Protein AF-A0A3D0RKP7-F1 (afdb_monomer)

Secondary structure (DSSP, 8-state):
-TT--TT-------TTS-HHHH-S-----TTS-HHHHHHHHHTT-PPPSSSS-S---PPPPTT--

Solvent-accessible surface area (backbone atoms only — not comparable to full-atom values): 4837 Å² total; per-resid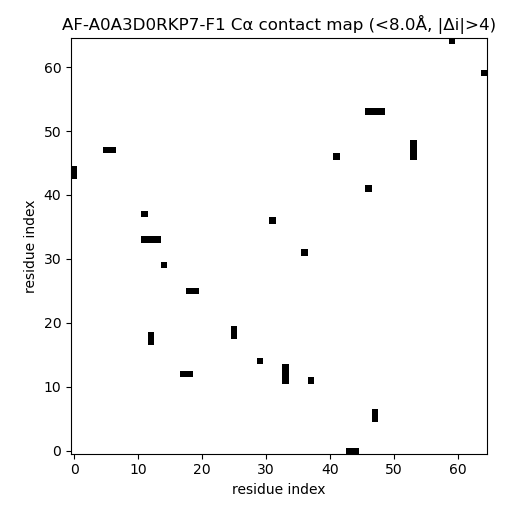ue (Å²): 113,94,83,61,59,94,90,64,83,87,84,86,68,58,97,82,49,64,54,81,83,77,40,93,80,76,84,89,58,90,92,57,55,68,69,63,51,50,56,60,46,58,77,78,48,83,72,60,83,88,50,98,67,70,76,86,77,85,78,75,60,94,89,67,132

Foldseek 3Di:
DVPDDPPDDDDPDDPPDPDVVVDPDDDDDPVDDSVVVVVVCCVPDDFDPVDPDRDDDDDDDVPDD

Radius of gyration: 13.48 Å; Cα contacts (8 Å, |Δi|>4): 19; chains: 1; bounding box: 34×26×26 Å

Sequence (65 aa):
LMEMGHGDEIVLGDANFPGCSLSTNVIRADGLSGAVLLKAILELFPLDTYSEHSVFLMEVTPGDD

pLDDT: mean 95.8, std 4.79, range [62.78, 98.19]

Structure (mmCIF, N/CA/C/O backbone):
data_AF-A0A3D0RKP7-F1
#
_entry.id   AF-A0A3D0RKP7-F1
#
loop_
_atom_site.group_PDB
_atom_site.id
_atom_site.type_symbol
_atom_site.label_atom_id
_atom_site.label_alt_id
_atom_site.label_comp_id
_atom_site.label_asym_id
_atom_site.label_entity_id
_atom_site.label_seq_id
_atom_site.pdbx_PDB_ins_code
_atom_site.Cartn_x
_atom_site.Cartn_y
_atom_site.Cartn_z
_atom_site.occupancy
_atom_site.B_iso_or_equiv
_atom_site.auth_seq_id
_atom_site.auth_comp_id
_atom_site.auth_asym_id
_atom_site.auth_atom_id
_atom_site.pdbx_PDB_model_num
ATOM 1 N N . LEU A 1 1 ? -10.146 -7.369 2.175 1.00 94.38 1 LEU A N 1
ATOM 2 C CA . LEU A 1 1 ? -11.027 -6.183 2.298 1.00 94.38 1 LEU A CA 1
ATOM 3 C C . LEU A 1 1 ? -12.122 -6.413 3.330 1.00 94.38 1 LEU A C 1
ATOM 5 O O . LEU A 1 1 ? -12.074 -5.758 4.348 1.00 94.38 1 LEU A O 1
ATOM 9 N N . MET A 1 2 ? -13.056 -7.351 3.130 1.00 97.12 2 MET A N 1
ATOM 10 C CA . MET A 1 2 ? -14.219 -7.507 4.033 1.00 97.12 2 MET A CA 1
ATOM 11 C C . MET A 1 2 ? -13.889 -7.914 5.481 1.00 97.12 2 MET A C 1
ATOM 13 O O . MET A 1 2 ? -14.731 -7.766 6.356 1.00 97.12 2 MET A O 1
ATOM 17 N N . GLU A 1 3 ? -12.695 -8.447 5.730 1.00 97.44 3 GLU A N 1
ATOM 18 C CA . GLU A 1 3 ? -12.205 -8.761 7.079 1.00 97.44 3 GLU A CA 1
ATOM 19 C C . GLU A 1 3 ? -11.499 -7.584 7.773 1.00 97.44 3 GLU A C 1
ATOM 21 O O . GLU A 1 3 ? -11.235 -7.674 8.966 1.00 97.44 3 GLU A O 1
ATOM 26 N N . MET A 1 4 ? -11.190 -6.503 7.041 1.00 97.75 4 MET A N 1
ATOM 27 C CA . MET A 1 4 ? -10.509 -5.327 7.587 1.00 97.75 4 MET A CA 1
ATOM 28 C C . MET A 1 4 ? -11.488 -4.480 8.405 1.00 97.75 4 MET A C 1
ATOM 30 O O . MET A 1 4 ? -12.614 -4.219 7.973 1.00 97.75 4 MET A O 1
ATOM 34 N N . GLY A 1 5 ? -11.047 -4.055 9.583 1.00 96.69 5 GLY A N 1
ATOM 35 C CA . GLY A 1 5 ? -11.770 -3.183 10.494 1.00 96.69 5 GLY A CA 1
ATOM 36 C C . GLY A 1 5 ? -11.397 -1.707 10.352 1.00 96.69 5 GLY A C 1
ATOM 37 O O . GLY A 1 5 ? -10.628 -1.293 9.488 1.00 96.69 5 GLY A O 1
ATOM 38 N N . HIS A 1 6 ? -11.966 -0.890 11.237 1.00 95.69 6 HIS A N 1
ATOM 39 C CA . HIS A 1 6 ? -11.620 0.525 11.330 1.00 95.69 6 HIS A CA 1
ATOM 40 C C . HIS A 1 6 ? -10.167 0.696 11.794 1.00 95.69 6 HIS A C 1
ATOM 42 O O . HIS A 1 6 ? -9.781 0.133 12.817 1.00 95.69 6 HIS A O 1
ATOM 48 N N . GLY A 1 7 ? -9.394 1.485 11.047 1.00 94.38 7 GLY A N 1
ATOM 49 C CA . GLY A 1 7 ? -7.973 1.720 11.304 1.00 94.38 7 GLY A CA 1
ATOM 50 C C . GLY A 1 7 ? -7.029 0.677 10.698 1.00 94.38 7 GLY A C 1
ATOM 51 O O . GLY A 1 7 ? -5.820 0.867 10.777 1.00 94.38 7 GLY A O 1
ATOM 52 N N . ASP A 1 8 ? -7.540 -0.392 10.075 1.00 97.12 8 ASP A N 1
ATOM 53 C CA . ASP A 1 8 ? -6.690 -1.312 9.317 1.00 97.12 8 ASP A CA 1
ATOM 54 C C . ASP A 1 8 ? -6.210 -0.662 8.014 1.00 97.12 8 ASP A C 1
ATOM 56 O O . ASP A 1 8 ? -6.959 0.023 7.312 1.00 97.12 8 ASP A O 1
ATOM 60 N N . GLU A 1 9 ? -4.961 -0.943 7.651 1.00 97.06 9 GLU A N 1
ATOM 61 C CA . GLU A 1 9 ? -4.292 -0.341 6.500 1.00 97.06 9 GLU A CA 1
ATOM 62 C C . GLU A 1 9 ? -3.994 -1.374 5.407 1.00 97.06 9 GLU A C 1
ATOM 64 O O . GLU A 1 9 ? -3.778 -2.561 5.663 1.00 97.06 9 GLU A O 1
ATOM 69 N N . ILE A 1 10 ? -3.954 -0.912 4.156 1.00 97.69 10 ILE A N 1
ATOM 70 C CA . ILE A 1 10 ? -3.530 -1.705 3.000 1.00 97.69 10 ILE A CA 1
ATOM 71 C C . ILE A 1 10 ? -2.533 -0.907 2.163 1.00 97.69 10 ILE A C 1
ATOM 73 O O . ILE A 1 10 ? -2.751 0.263 1.856 1.00 97.69 10 ILE A O 1
ATOM 77 N N . VAL A 1 11 ? -1.447 -1.563 1.755 1.00 98.06 11 VAL A N 1
ATOM 78 C CA . VAL A 1 11 ? -0.422 -0.972 0.889 1.00 98.06 11 VAL A CA 1
ATOM 79 C C . VAL A 1 11 ? -0.637 -1.425 -0.551 1.00 98.06 11 VAL A C 1
ATOM 81 O O . VAL A 1 11 ? -0.650 -2.622 -0.839 1.00 98.06 11 VAL A O 1
ATOM 84 N N . LEU A 1 12 ? -0.748 -0.464 -1.470 1.00 97.94 12 LEU A N 1
ATOM 85 C CA . LEU A 1 12 ? -0.664 -0.716 -2.909 1.00 97.94 12 LEU A CA 1
ATOM 86 C C . LEU A 1 12 ? 0.783 -0.514 -3.365 1.00 97.94 12 LEU A C 1
ATOM 88 O O . LEU A 1 12 ? 1.176 0.586 -3.744 1.00 97.94 12 LEU A O 1
ATOM 92 N N . GLY A 1 13 ? 1.582 -1.577 -3.276 1.00 97.31 13 GLY A N 1
ATOM 93 C CA . GLY A 1 13 ? 2.983 -1.558 -3.695 1.00 97.31 13 GLY A CA 1
ATOM 94 C C . GLY A 1 13 ? 3.129 -1.554 -5.217 1.00 97.31 13 GLY A C 1
ATOM 95 O O . GLY A 1 13 ? 2.406 -2.268 -5.914 1.00 97.31 13 GLY A O 1
ATOM 96 N N . ASP A 1 14 ? 4.077 -0.769 -5.729 1.00 97.06 14 ASP A N 1
ATOM 97 C CA . ASP A 1 14 ? 4.488 -0.861 -7.129 1.00 97.06 14 ASP A CA 1
ATOM 98 C C . ASP A 1 14 ? 5.330 -2.128 -7.394 1.00 97.06 14 ASP A C 1
ATOM 100 O O . ASP A 1 14 ? 5.576 -2.945 -6.504 1.00 97.06 14 ASP A O 1
ATOM 104 N N . ALA A 1 15 ? 5.779 -2.304 -8.638 1.00 96.81 15 ALA A N 1
ATOM 105 C CA . ALA A 1 15 ? 6.555 -3.477 -9.042 1.00 96.81 15 ALA A CA 1
ATOM 106 C C . ALA A 1 15 ? 7.932 -3.597 -8.354 1.00 96.81 15 ALA A C 1
ATOM 108 O O . ALA A 1 15 ? 8.493 -4.692 -8.322 1.00 96.81 15 ALA A O 1
ATOM 109 N N . ASN A 1 16 ? 8.471 -2.498 -7.820 1.00 96.31 16 ASN A N 1
ATOM 110 C CA . ASN A 1 16 ? 9.758 -2.445 -7.127 1.00 96.31 16 ASN A CA 1
ATOM 111 C C . ASN A 1 16 ? 9.602 -2.504 -5.598 1.00 96.31 16 ASN A C 1
ATOM 113 O O . ASN A 1 16 ? 10.583 -2.744 -4.890 1.00 96.31 16 ASN A O 1
ATOM 117 N N . PHE A 1 17 ? 8.389 -2.307 -5.077 1.00 97.62 17 PHE A N 1
ATOM 118 C CA . PHE A 1 17 ? 8.111 -2.344 -3.650 1.00 97.62 17 PHE A CA 1
ATOM 119 C C . PHE A 1 17 ? 8.383 -3.745 -3.065 1.00 97.62 17 PHE A C 1
ATOM 121 O O . PHE A 1 17 ? 7.858 -4.747 -3.567 1.00 97.62 17 PHE A O 1
ATOM 128 N N . PRO A 1 18 ? 9.154 -3.863 -1.967 1.00 97.62 18 PRO A N 1
ATOM 129 C CA . PRO A 1 18 ? 9.569 -5.151 -1.411 1.00 97.62 18 PRO A CA 1
ATOM 130 C C . PRO A 1 18 ? 8.468 -5.809 -0.553 1.00 97.62 18 PRO A C 1
ATOM 132 O O . PRO A 1 18 ? 8.680 -6.142 0.614 1.00 97.62 18 PRO A O 1
ATOM 135 N N . GLY A 1 19 ? 7.282 -6.034 -1.130 1.00 97.00 19 GLY A N 1
ATOM 136 C CA . GLY A 1 19 ? 6.096 -6.521 -0.412 1.00 97.00 19 GLY A CA 1
ATOM 137 C C . GLY A 1 19 ? 6.305 -7.853 0.321 1.00 97.00 19 GLY A C 1
ATOM 138 O O . GLY A 1 19 ? 5.915 -7.979 1.477 1.00 97.00 19 GLY A O 1
ATOM 139 N 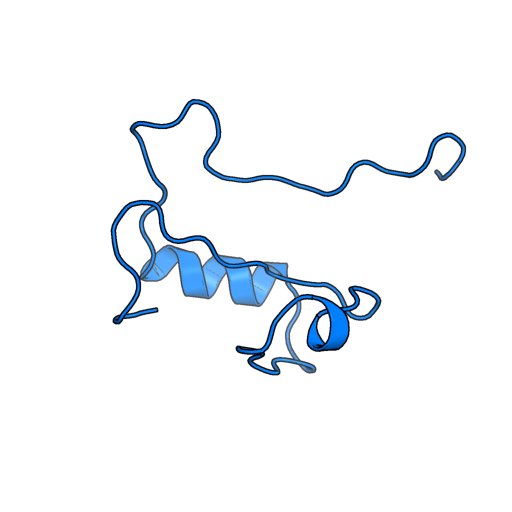N . CYS A 1 20 ? 6.996 -8.815 -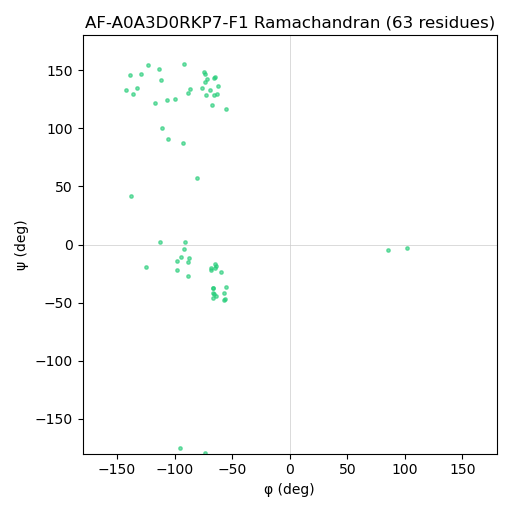0.302 1.00 96.75 20 CYS A N 1
ATOM 140 C CA . CYS A 1 20 ? 7.281 -10.124 0.308 1.00 96.75 20 CYS A CA 1
ATOM 141 C C . CYS A 1 20 ? 8.262 -10.063 1.488 1.00 96.75 20 CYS A C 1
ATOM 143 O O . CYS A 1 20 ? 8.308 -10.997 2.283 1.00 96.75 20 CYS A O 1
ATOM 145 N N . SER A 1 21 ? 9.059 -8.997 1.593 1.00 98.06 21 SER A N 1
ATOM 146 C CA . SER A 1 21 ? 9.978 -8.798 2.718 1.00 98.06 21 SER A CA 1
ATOM 147 C C . SER A 1 21 ? 9.305 -8.070 3.883 1.00 98.06 21 SER A C 1
ATOM 149 O O . SER A 1 21 ? 9.725 -8.239 5.024 1.00 98.06 21 SER A O 1
ATOM 151 N N . LEU A 1 22 ? 8.288 -7.248 3.599 1.00 97.69 22 LEU A N 1
ATOM 152 C CA . LEU A 1 22 ? 7.629 -6.376 4.579 1.00 97.69 22 LEU A CA 1
ATOM 153 C C . LEU A 1 22 ? 6.334 -6.956 5.159 1.00 97.69 22 LEU A C 1
ATOM 155 O O . LEU A 1 22 ? 5.922 -6.540 6.237 1.00 97.69 22 LEU A O 1
ATOM 159 N N . SER A 1 23 ? 5.685 -7.899 4.472 1.00 96.56 23 SER A N 1
ATOM 160 C CA . SER A 1 23 ? 4.412 -8.477 4.907 1.00 96.56 23 SER A CA 1
ATOM 161 C C . SER A 1 23 ? 4.366 -9.985 4.683 1.00 96.56 23 SER A C 1
ATOM 163 O O . SER A 1 23 ? 4.878 -10.507 3.694 1.00 96.56 23 SER A O 1
ATOM 165 N N . THR A 1 24 ? 3.692 -10.688 5.591 1.00 95.19 24 THR A N 1
ATOM 166 C CA . THR A 1 24 ? 3.327 -12.104 5.439 1.00 95.19 24 THR A CA 1
ATOM 167 C C . THR A 1 24 ? 1.979 -12.292 4.738 1.00 95.19 24 THR A C 1
ATOM 169 O O . THR A 1 24 ? 1.693 -13.3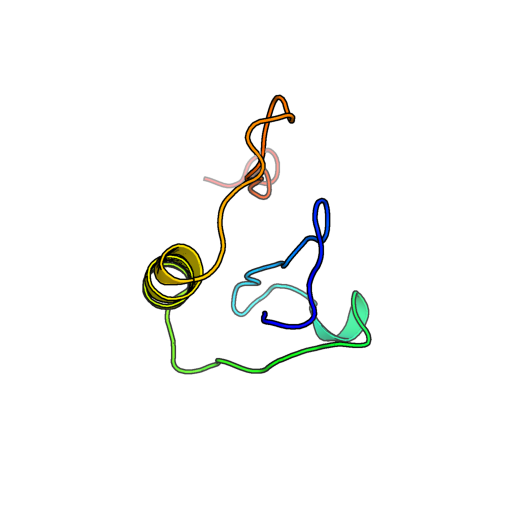88 4.261 1.00 95.19 24 THR A O 1
ATOM 172 N N . ASN A 1 25 ? 1.165 -11.235 4.636 1.00 96.56 25 ASN A N 1
ATOM 173 C CA . ASN A 1 25 ? -0.098 -11.218 3.903 1.00 96.56 25 ASN A CA 1
ATOM 174 C C . ASN A 1 25 ? 0.084 -10.422 2.604 1.00 96.56 25 ASN A C 1
ATOM 176 O O . ASN A 1 25 ? -0.051 -9.197 2.586 1.00 96.56 25 ASN A O 1
ATOM 180 N N . VAL A 1 26 ? 0.460 -11.123 1.530 1.00 97.75 26 VAL A N 1
ATOM 181 C CA . VAL A 1 26 ? 0.737 -10.531 0.214 1.00 97.75 26 VAL A CA 1
ATOM 182 C C . VAL A 1 26 ? -0.248 -11.075 -0.811 1.00 97.75 26 VAL A C 1
ATOM 184 O O . VAL A 1 26 ? -0.298 -12.276 -1.06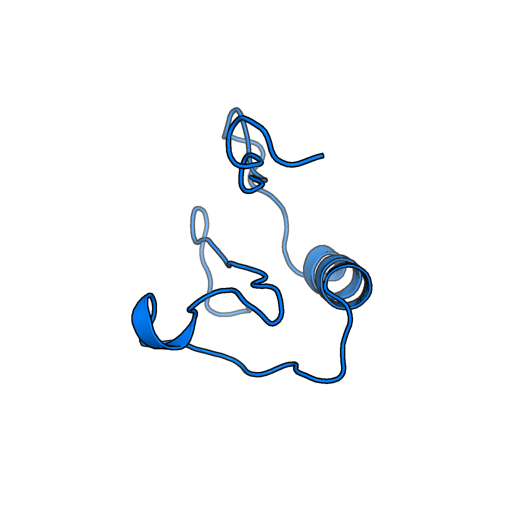9 1.00 97.75 26 VAL A O 1
ATOM 187 N N . ILE A 1 27 ? -0.990 -10.169 -1.445 1.00 97.44 27 ILE A N 1
ATOM 188 C CA . ILE A 1 27 ? -1.894 -10.473 -2.555 1.00 97.44 27 ILE A CA 1
ATOM 189 C C . ILE A 1 27 ? -1.251 -9.955 -3.843 1.00 97.44 27 ILE A C 1
ATOM 191 O O . ILE A 1 27 ? -0.896 -8.783 -3.942 1.00 97.44 27 ILE A O 1
ATOM 195 N N . ARG A 1 28 ? -1.081 -10.834 -4.836 1.00 97.50 28 ARG A N 1
ATOM 196 C CA . ARG A 1 28 ? -0.456 -10.497 -6.124 1.00 97.50 28 ARG A CA 1
ATOM 197 C C . ARG A 1 28 ? -1.497 -9.978 -7.117 1.00 97.50 28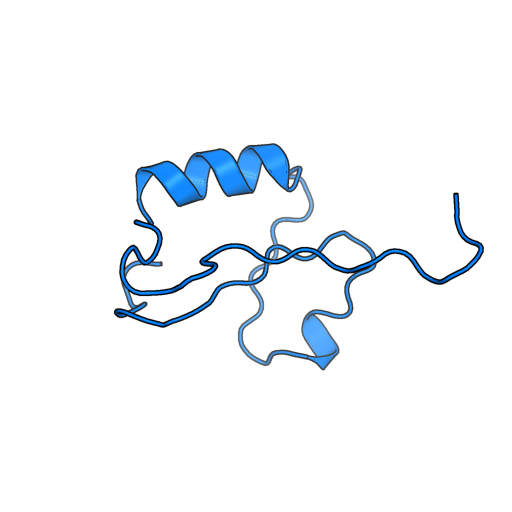 ARG A C 1
ATOM 199 O O . ARG A 1 28 ? -2.516 -10.626 -7.338 1.00 97.50 28 ARG A O 1
ATOM 206 N N . ALA A 1 29 ? -1.202 -8.841 -7.744 1.00 97.62 29 ALA A N 1
ATOM 207 C CA . ALA A 1 29 ? -2.051 -8.176 -8.738 1.00 97.62 29 ALA A CA 1
ATOM 208 C C . ALA A 1 29 ? -1.223 -7.647 -9.928 1.00 97.62 29 ALA A C 1
ATOM 210 O O . ALA A 1 29 ? -1.435 -6.544 -10.418 1.00 97.62 29 ALA A O 1
ATOM 211 N N . ASP A 1 30 ? -0.265 -8.450 -10.394 1.00 97.25 30 ASP A N 1
ATOM 212 C CA . ASP A 1 30 ? 0.848 -8.031 -11.266 1.00 97.25 30 ASP A CA 1
ATOM 213 C C . ASP A 1 30 ? 0.463 -7.420 -12.619 1.00 97.25 30 ASP A C 1
ATOM 215 O O . ASP A 1 30 ? 1.245 -6.689 -13.217 1.00 97.25 30 ASP A O 1
ATOM 219 N N . GLY A 1 31 ? -0.728 -7.740 -13.126 1.00 96.88 31 GLY A N 1
ATOM 220 C CA . GLY A 1 31 ? -1.229 -7.236 -14.407 1.00 96.88 31 GLY A CA 1
ATOM 221 C C . GLY A 1 31 ? -2.038 -5.941 -14.305 1.00 96.88 31 GLY A C 1
ATOM 222 O O . GLY A 1 31 ? -2.581 -5.496 -15.315 1.00 96.88 31 GLY A O 1
ATOM 223 N N . LEU A 1 32 ? -2.183 -5.368 -13.107 1.00 97.69 32 LEU A N 1
ATOM 224 C CA . LEU A 1 32 ? -3.012 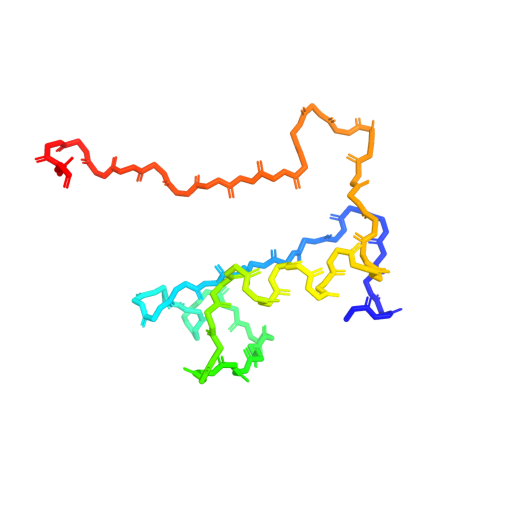-4.191 -12.857 1.00 97.69 32 LEU A CA 1
ATOM 225 C C . LEU A 1 32 ? -2.143 -2.986 -12.502 1.00 97.69 32 LEU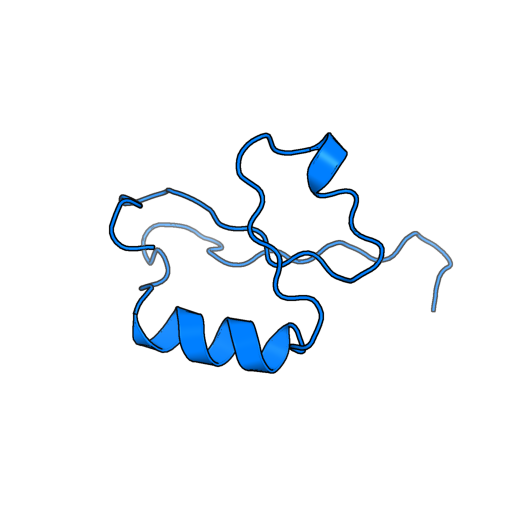 A C 1
ATOM 227 O O . LEU A 1 32 ? -1.173 -3.096 -11.759 1.00 97.69 32 LEU A O 1
ATOM 231 N N . SER A 1 33 ? -2.523 -1.807 -12.994 1.00 96.88 33 SER A N 1
ATOM 232 C CA . SER A 1 33 ? -1.914 -0.569 -12.516 1.00 96.88 33 SER A CA 1
ATOM 233 C C . SER A 1 33 ? -2.440 -0.219 -11.124 1.00 96.88 33 SER A C 1
ATOM 235 O O . SER A 1 33 ? -3.612 -0.460 -10.810 1.00 96.88 33 SER A O 1
ATOM 237 N N . GLY A 1 34 ? -1.597 0.426 -10.312 1.00 95.94 34 GLY A N 1
ATOM 238 C CA . GLY A 1 34 ? -1.990 0.897 -8.981 1.00 95.94 34 GLY A CA 1
ATOM 239 C C . GLY A 1 34 ? -3.228 1.800 -9.014 1.00 95.94 34 GLY A C 1
ATOM 240 O O . GLY A 1 34 ? -4.100 1.669 -8.166 1.00 95.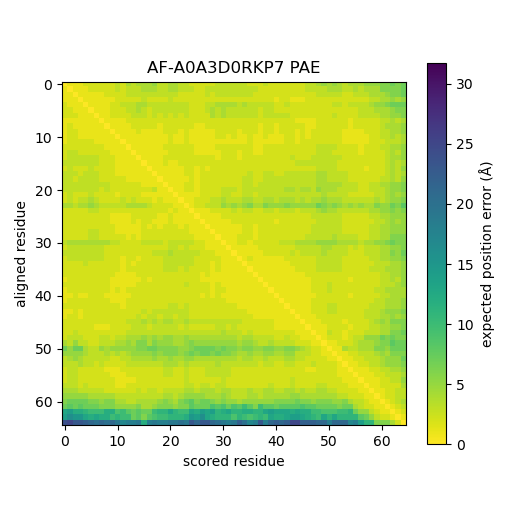94 34 GLY A O 1
ATOM 241 N N . ALA A 1 35 ? -3.375 2.639 -10.046 1.00 97.12 35 ALA A N 1
ATOM 242 C CA . ALA A 1 35 ? -4.538 3.515 -10.206 1.00 97.12 35 ALA A CA 1
ATOM 243 C C . ALA A 1 35 ? -5.851 2.749 -10.464 1.00 97.12 35 ALA A C 1
ATOM 245 O O . ALA A 1 35 ? -6.888 3.096 -9.897 1.00 97.12 35 ALA A O 1
ATOM 246 N N . VAL A 1 36 ? -5.821 1.705 -11.304 1.00 98.00 36 VAL A N 1
ATOM 247 C CA . VAL A 1 36 ? -7.003 0.863 -11.567 1.00 98.00 36 VAL A CA 1
ATOM 248 C C . VAL A 1 36 ? -7.401 0.108 -10.304 1.00 98.00 36 VAL A C 1
ATOM 250 O O . VAL A 1 36 ? -8.584 0.056 -9.967 1.00 98.00 36 VAL A O 1
ATOM 253 N N . LEU A 1 37 ? -6.414 -0.428 -9.585 1.00 97.88 37 LEU A N 1
ATOM 254 C CA . LEU A 1 37 ? -6.649 -1.161 -8.349 1.00 97.88 37 LEU A CA 1
ATOM 255 C C . LEU A 1 37 ? -7.192 -0.247 -7.240 1.00 97.88 37 LEU A C 1
ATOM 257 O O . LEU A 1 37 ? -8.196 -0.584 -6.619 1.00 97.88 37 LEU A O 1
ATOM 261 N N . LEU A 1 38 ? -6.595 0.935 -7.052 1.00 98.12 38 LEU A N 1
ATOM 262 C CA . LEU A 1 38 ? -7.053 1.937 -6.087 1.00 98.12 38 LEU A CA 1
ATOM 263 C C . LEU A 1 38 ? -8.509 2.329 -6.339 1.00 98.12 38 LEU A C 1
ATOM 265 O O . LEU A 1 38 ? -9.312 2.329 -5.411 1.00 98.12 38 LEU A O 1
ATOM 269 N N . LYS A 1 39 ? -8.868 2.614 -7.598 1.00 98.19 39 LYS A N 1
ATOM 270 C CA . LYS A 1 39 ? -10.243 2.975 -7.958 1.00 98.19 39 LYS A CA 1
ATOM 271 C C . LYS A 1 39 ? -11.238 1.886 -7.550 1.00 98.19 39 LYS A C 1
ATOM 273 O O . LYS A 1 39 ? -12.250 2.206 -6.941 1.00 98.19 39 LYS A O 1
ATOM 278 N N . ALA A 1 40 ? -10.941 0.625 -7.864 1.00 98.12 40 ALA A N 1
ATOM 279 C CA . ALA A 1 40 ? -11.816 -0.497 -7.529 1.00 98.12 40 ALA A CA 1
ATOM 280 C C . ALA A 1 40 ? -11.912 -0.737 -6.011 1.00 98.12 40 ALA A C 1
ATOM 282 O O . ALA A 1 40 ? -12.984 -1.051 -5.504 1.00 98.12 40 ALA A O 1
ATOM 283 N N . ILE A 1 41 ? -10.810 -0.565 -5.272 1.00 98.00 41 ILE A N 1
ATOM 284 C CA . ILE A 1 41 ? -10.802 -0.702 -3.808 1.00 98.00 41 ILE A CA 1
ATOM 285 C C . ILE A 1 41 ? -11.684 0.367 -3.159 1.00 98.00 41 ILE A C 1
ATOM 287 O O . ILE A 1 41 ? -12.488 0.034 -2.291 1.00 98.00 41 ILE A O 1
ATOM 291 N N . LEU A 1 42 ? -11.592 1.624 -3.606 1.00 97.75 42 LEU A N 1
ATOM 292 C CA . LEU A 1 42 ? -12.367 2.740 -3.049 1.00 97.75 42 LEU A CA 1
ATOM 293 C C . LEU A 1 42 ? -13.886 2.608 -3.254 1.00 97.75 42 LEU A C 1
ATOM 295 O O . LEU A 1 42 ? -14.645 3.268 -2.551 1.00 97.75 42 LEU A O 1
ATOM 299 N N . GLU A 1 43 ? -14.355 1.745 -4.163 1.00 98.12 43 GLU A N 1
ATOM 300 C CA . GLU A 1 43 ? -15.788 1.434 -4.289 1.00 98.12 43 GLU A CA 1
ATOM 301 C C . GLU A 1 43 ? -16.330 0.642 -3.083 1.00 98.12 43 GLU A C 1
ATOM 303 O O . GLU A 1 43 ? -17.534 0.659 -2.829 1.00 98.12 43 GLU A O 1
ATOM 308 N N . LEU A 1 44 ? -15.457 -0.040 -2.331 1.00 97.94 44 LEU A N 1
ATOM 309 C CA . LEU A 1 44 ? -15.823 -0.926 -1.216 1.00 97.94 44 LEU A CA 1
ATOM 310 C C . LEU A 1 44 ? -15.141 -0.566 0.111 1.00 97.94 44 LEU A C 1
ATOM 312 O O . LEU A 1 44 ? -15.592 -1.014 1.164 1.00 97.94 44 LEU A O 1
ATOM 316 N N . PHE A 1 45 ? -14.049 0.197 0.069 1.00 97.50 45 PHE A N 1
ATOM 317 C CA . PHE A 1 45 ? -13.203 0.510 1.215 1.00 97.50 45 PHE A CA 1
ATOM 318 C C . PHE A 1 45 ? -13.339 1.995 1.589 1.00 97.50 45 PHE A C 1
ATOM 320 O O . PHE A 1 45 ? -12.739 2.847 0.925 1.00 97.50 45 PHE A O 1
ATOM 327 N N . PRO A 1 46 ? -14.133 2.339 2.620 1.00 96.06 46 PRO A N 1
ATOM 328 C CA . PRO A 1 46 ? -14.237 3.716 3.080 1.00 96.06 46 PRO A CA 1
ATOM 329 C C . PRO A 1 46 ? -12.926 4.154 3.740 1.00 96.06 46 PRO A C 1
ATOM 331 O O . PRO A 1 46 ? -12.379 3.444 4.581 1.00 96.06 46 PRO A O 1
ATOM 334 N N . LEU A 1 47 ? -12.438 5.339 3.375 1.00 97.06 47 LEU A N 1
ATOM 335 C CA . LEU A 1 47 ? -11.282 5.939 4.036 1.00 97.06 47 LEU A CA 1
ATOM 336 C C . LEU A 1 47 ? -11.663 6.454 5.424 1.00 97.06 47 LEU A C 1
ATOM 338 O O . LEU A 1 47 ? -12.782 6.927 5.636 1.00 97.06 47 LEU A O 1
ATOM 342 N N . ASP A 1 48 ? -10.715 6.382 6.354 1.00 96.31 48 ASP A N 1
ATOM 343 C CA . ASP A 1 48 ? -10.918 6.871 7.710 1.00 96.31 48 ASP A CA 1
ATOM 344 C C . ASP A 1 48 ? -11.048 8.402 7.732 1.00 96.31 48 ASP A C 1
ATOM 346 O O . ASP A 1 48 ? -10.141 9.121 7.317 1.00 96.31 48 ASP A O 1
ATOM 350 N N . THR A 1 49 ? -12.184 8.904 8.215 1.00 94.69 49 THR A N 1
ATOM 351 C CA . THR A 1 49 ? -12.474 10.339 8.340 1.00 94.69 49 THR A CA 1
ATOM 352 C C . THR A 1 49 ? -12.087 10.928 9.699 1.00 94.69 49 THR A C 1
ATOM 354 O O . THR A 1 49 ? -12.280 12.123 9.913 1.00 94.69 49 THR A O 1
ATOM 357 N N . TYR A 1 50 ? -11.617 10.105 10.640 1.00 92.81 50 TYR A N 1
ATOM 358 C CA . TYR A 1 50 ? -11.190 10.537 11.973 1.00 92.81 50 TYR A CA 1
ATOM 359 C C . TYR A 1 50 ? -9.681 10.812 12.055 1.00 92.81 50 TYR A C 1
ATOM 361 O O . TYR A 1 50 ? -9.230 11.392 13.045 1.00 92.81 50 TYR A O 1
ATOM 369 N N . SER A 1 51 ? -8.908 10.435 11.031 1.00 91.88 51 SER A N 1
ATOM 370 C CA . SER A 1 51 ? -7.477 10.727 10.926 1.00 91.88 51 SER A CA 1
ATOM 371 C C . SER A 1 51 ? -7.206 12.033 10.168 1.00 91.88 51 SER A C 1
ATOM 373 O O . SER A 1 51 ? -8.004 12.484 9.348 1.00 91.88 51 SER A O 1
ATOM 375 N N . GLU A 1 52 ? -6.056 12.659 10.438 1.00 94.94 52 GLU A N 1
ATOM 376 C CA . GLU A 1 52 ? -5.593 13.838 9.685 1.00 94.94 52 GLU A CA 1
ATOM 377 C C . GLU A 1 52 ? -5.250 13.476 8.231 1.00 94.94 52 GLU A C 1
ATOM 379 O O . GLU A 1 52 ? -5.545 14.223 7.294 1.00 94.94 52 GLU A O 1
ATOM 384 N N . HIS A 1 53 ? -4.667 12.291 8.044 1.00 94.62 53 HIS A N 1
ATOM 385 C CA . HIS A 1 53 ? -4.328 11.719 6.750 1.00 94.62 53 HIS A CA 1
ATOM 386 C C . HIS A 1 53 ? -4.728 10.241 6.721 1.00 94.62 53 HIS A C 1
ATOM 388 O O . HIS A 1 53 ? -4.383 9.477 7.622 1.00 94.62 53 HIS A O 1
ATOM 394 N N . SER A 1 54 ? -5.455 9.839 5.680 1.00 94.69 54 SER A N 1
ATOM 395 C CA . SER A 1 54 ? -5.904 8.451 5.455 1.00 94.69 54 SER A CA 1
ATOM 396 C C . SER A 1 54 ? -5.232 7.815 4.231 1.00 94.69 54 SER A C 1
ATOM 398 O O . SER A 1 54 ? -5.555 6.693 3.849 1.00 94.69 54 SER A O 1
ATOM 400 N N . VAL A 1 55 ? -4.325 8.554 3.583 1.00 96.88 55 VAL A N 1
ATOM 401 C CA . VAL A 1 55 ? -3.571 8.139 2.397 1.00 96.88 55 VAL A CA 1
ATOM 402 C C . VAL A 1 55 ? -2.155 8.690 2.510 1.00 96.88 55 VAL A C 1
ATOM 404 O O . VAL A 1 55 ? -1.969 9.874 2.786 1.00 96.88 55 VAL A O 1
ATOM 407 N N . PHE A 1 56 ? -1.171 7.834 2.246 1.00 97.00 56 PHE A N 1
ATOM 408 C CA . PHE A 1 56 ? 0.250 8.160 2.308 1.00 97.00 56 PHE A CA 1
ATOM 409 C C . PHE A 1 56 ? 0.940 7.726 1.016 1.00 97.00 56 PHE A C 1
ATOM 411 O O . PHE A 1 56 ? 0.562 6.726 0.405 1.00 97.00 56 PHE A O 1
ATOM 418 N N . LEU A 1 57 ? 1.959 8.480 0.609 1.00 97.31 57 LEU A N 1
ATOM 419 C CA . LEU A 1 57 ? 2.828 8.153 -0.518 1.00 97.31 57 LEU A CA 1
ATOM 420 C C . LEU A 1 57 ? 4.276 8.098 -0.034 1.00 97.31 57 LEU A C 1
ATOM 422 O O . LEU A 1 57 ? 4.629 8.733 0.960 1.00 97.31 57 LEU A O 1
ATOM 426 N N . MET A 1 58 ? 5.104 7.336 -0.743 1.00 96.44 58 MET A N 1
ATOM 427 C CA . MET A 1 58 ? 6.543 7.334 -0.508 1.00 96.44 58 MET A CA 1
ATOM 428 C C . MET A 1 58 ? 7.134 8.643 -1.038 1.00 96.44 58 MET A C 1
ATOM 430 O O . MET A 1 58 ? 6.866 9.025 -2.177 1.00 96.44 58 MET A O 1
ATOM 434 N N . GLU A 1 59 ? 7.909 9.334 -0.205 1.00 96.56 59 GLU A N 1
ATOM 435 C CA . GLU A 1 59 ? 8.685 10.493 -0.641 1.00 96.56 59 GLU A CA 1
ATOM 436 C C . GLU A 1 59 ? 9.762 10.045 -1.634 1.00 96.56 59 GLU A C 1
ATOM 438 O O . GLU A 1 59 ? 10.344 8.967 -1.494 1.00 96.56 59 GLU A O 1
ATOM 443 N N . VAL A 1 60 ? 10.022 10.871 -2.644 1.00 95.06 60 VAL A N 1
ATOM 444 C CA . VAL A 1 60 ? 11.150 10.656 -3.553 1.00 95.06 60 VAL A CA 1
ATOM 445 C C . VAL A 1 60 ? 12.467 10.787 -2.794 1.00 95.06 60 VAL A C 1
ATOM 447 O O . VAL A 1 60 ? 12.603 11.613 -1.889 1.00 95.06 60 VAL A O 1
ATOM 450 N N . THR A 1 61 ? 13.460 9.978 -3.160 1.00 93.19 61 THR A N 1
ATOM 451 C CA . THR A 1 61 ? 14.793 10.107 -2.570 1.00 93.19 61 THR A CA 1
ATOM 452 C C . THR A 1 61 ? 15.355 11.490 -2.910 1.00 93.19 61 THR A C 1
ATOM 454 O O . THR A 1 61 ? 15.254 11.915 -4.062 1.00 93.19 61 THR A O 1
ATOM 457 N N . PRO A 1 62 ? 15.981 12.209 -1.961 1.00 93.06 62 PRO A N 1
ATOM 458 C CA . PRO A 1 62 ? 16.585 13.500 -2.261 1.00 93.06 62 PRO A CA 1
ATOM 459 C C . PRO A 1 62 ? 17.594 13.406 -3.414 1.00 93.06 62 PRO A C 1
ATOM 461 O O . PRO A 1 62 ? 18.630 12.754 -3.283 1.00 93.06 62 PRO A O 1
ATOM 464 N N . GLY A 1 63 ? 17.299 14.093 -4.519 1.00 90.12 63 GLY A N 1
ATOM 465 C CA . GLY A 1 63 ? 18.128 14.104 -5.729 1.00 90.12 63 GLY A CA 1
ATOM 466 C C . GLY A 1 63 ? 17.625 13.224 -6.877 1.00 90.12 63 GLY A C 1
ATOM 467 O O . GLY A 1 63 ? 18.238 13.271 -7.942 1.00 90.12 63 GLY A O 1
ATOM 468 N N . ASP A 1 64 ? 16.536 12.476 -6.686 1.00 81.88 64 ASP A N 1
ATOM 469 C CA . ASP A 1 64 ? 15.798 11.829 -7.775 1.00 81.88 64 ASP A CA 1
ATOM 470 C C . ASP A 1 64 ? 14.754 12.819 -8.345 1.00 81.88 64 ASP A C 1
ATOM 472 O O . ASP A 1 64 ? 14.053 13.478 -7.571 1.00 81.88 64 ASP A O 1
ATOM 476 N N . ASP A 1 65 ? 14.668 12.930 -9.680 1.00 62.78 65 ASP A N 1
ATOM 477 C CA . ASP A 1 65 ? 13.671 13.733 -10.425 1.00 62.78 65 ASP A CA 1
ATOM 478 C C . ASP A 1 65 ? 12.497 12.872 -10.933 1.00 62.78 65 ASP A C 1
ATOM 480 O O . ASP A 1 65 ? 12.756 11.774 -11.488 1.00 62.78 65 ASP A O 1
#

Mean predicted aligned error: 3.01 Å